Protein AF-A0A1Z8TRX8-F1 (afdb_monomer)

pLDDT: mean 81.8, std 11.41, range [49.84, 94.94]

Mean predicted aligned error: 5.78 Å

Sequence (86 aa):
MEKSISQILNEMIEWSWDIWDEKRGNGRIAIDENDDHGFTKKDVRKVVKAFDGRFFEDDESFHLVLPMDILKAHQGDVFFRPGRPL

Foldseek 3Di:
DDDDLLRLVLLQLVQFPAWADDPDFKIKTKHFPVDPSVDDPVSLVVNCVVQVWDWDDDPTIIMIIGGPVSVCVNNPPDDHDHDDDD

Radius of gyration: 11.97 Å; Cα contacts (8 Å, |Δi|>4): 131; chains: 1; bounding box: 28×20×36 Å

Nearest PDB structures (foldseek):
  2dch-assembly1_X  TM=5.053E-01  e=4.672E-01  Thermoproteus
  3j80-assembly1_j  TM=5.063E-01  e=2.667E-01  Saccharomyces cerevisiae
  8a8k-assembly2_B  TM=5.416E-01  e=5.632E-01  Methanothermococcus thermolithotrophicus DSM 2095
  3m8e-assembly1_A  TM=3.913E-01  e=3.428E+00  Bacillus thuringiensis serovar israelensis
  5gt8-assembly1_A  TM=4.359E-01  e=3.221E+00  Homo sapiens

Solvent-accessible surface area (backbone atoms only — not comparable to full-atom values): 5129 Å² total; per-residue (Å²): 134,85,80,52,63,67,58,53,51,40,47,53,57,71,61,27,86,46,46,25,44,43,90,93,59,31,28,36,38,37,30,63,64,86,59,89,72,88,73,49,76,69,52,53,53,50,42,28,66,73,58,76,34,47,77,51,75,60,100,61,31,41,35,42,35,34,46,37,67,64,49,49,76,62,58,63,92,66,82,66,43,81,48,76,84,133

Secondary structure (DSSP, 8-state):
-PPPHHHHHHHHHHT-SEEEEETTTEEEEEEESSS--S--HHHHHHHHHHTT-EEEE-SSEEEEEEEHHHHHHHH-S--PEEPPP-

Structure (mmCIF, N/CA/C/O backbone):
data_AF-A0A1Z8TRX8-F1
#
_entry.id   AF-A0A1Z8TRX8-F1
#
loop_
_atom_site.group_PDB
_atom_site.id
_atom_site.type_symbol
_atom_site.label_atom_id
_atom_site.label_alt_id
_atom_site.label_comp_id
_atom_site.label_asym_id
_atom_site.label_entity_id
_atom_site.label_seq_id
_atom_site.pdbx_PDB_ins_code
_atom_site.Cartn_x
_atom_site.Cartn_y
_atom_site.Cartn_z
_atom_site.occupancy
_atom_site.B_iso_or_equiv
_atom_site.auth_seq_id
_atom_site.auth_comp_id
_atom_site.auth_asym_id
_atom_site.auth_atom_id
_atom_site.pdbx_PDB_model_num
ATOM 1 N N . MET A 1 1 ? 3.385 10.434 17.461 1.00 72.94 1 MET A N 1
ATOM 2 C CA . MET A 1 1 ? 2.031 9.906 17.187 1.00 72.94 1 MET A CA 1
ATOM 3 C C . MET A 1 1 ? 2.189 8.861 16.099 1.00 72.94 1 MET A C 1
ATOM 5 O O . MET A 1 1 ? 2.904 9.148 15.150 1.00 72.94 1 MET A O 1
ATOM 9 N N . GLU A 1 2 ? 1.644 7.656 16.260 1.00 84.75 2 GLU A N 1
ATOM 10 C CA . GLU A 1 2 ? 1.708 6.631 15.206 1.00 84.75 2 GLU A CA 1
ATOM 11 C C . GLU A 1 2 ? 0.628 6.922 14.151 1.00 84.75 2 GLU A C 1
ATOM 13 O O . GLU A 1 2 ? -0.504 7.239 14.519 1.00 84.75 2 GLU A O 1
ATOM 18 N N . LYS A 1 3 ? 0.983 6.870 12.859 1.00 88.06 3 LYS A N 1
ATOM 19 C CA . LYS A 1 3 ? 0.030 7.041 11.749 1.00 88.06 3 LYS A CA 1
ATOM 20 C C . LYS A 1 3 ? -0.953 5.865 11.715 1.00 88.06 3 LYS A C 1
ATOM 22 O O . LYS A 1 3 ? -0.576 4.729 12.004 1.00 88.06 3 LYS A O 1
ATOM 27 N N . SER A 1 4 ? -2.205 6.121 11.345 1.00 94.00 4 SER A N 1
ATOM 28 C CA . SER A 1 4 ? -3.191 5.057 11.129 1.00 94.00 4 SER A CA 1
ATOM 29 C C . SER A 1 4 ? -2.922 4.298 9.825 1.00 94.00 4 SER A C 1
ATOM 31 O O . SER A 1 4 ? -2.281 4.814 8.912 1.00 94.00 4 SER A O 1
ATOM 33 N N . ILE A 1 5 ? -3.458 3.078 9.709 1.00 93.94 5 ILE A N 1
ATOM 34 C CA . ILE A 1 5 ? -3.336 2.262 8.489 1.00 93.94 5 ILE A CA 1
ATOM 35 C C . ILE A 1 5 ? -3.875 2.999 7.257 1.00 93.94 5 ILE A C 1
ATOM 37 O O . ILE A 1 5 ? -3.231 2.987 6.214 1.00 93.94 5 ILE A O 1
ATOM 41 N N . SER A 1 6 ? -5.017 3.678 7.382 1.00 91.88 6 SER A N 1
ATOM 42 C CA . SER A 1 6 ? -5.600 4.452 6.281 1.00 91.88 6 SER A CA 1
ATOM 43 C C . SER A 1 6 ? -4.766 5.678 5.914 1.00 91.88 6 SER A C 1
ATOM 45 O O . SER A 1 6 ? -4.668 5.998 4.738 1.00 91.88 6 SER A O 1
ATOM 47 N N . GLN A 1 7 ? -4.133 6.348 6.887 1.00 91.62 7 GLN A N 1
ATOM 48 C CA . GLN A 1 7 ? -3.214 7.457 6.591 1.00 91.62 7 GLN A CA 1
ATOM 49 C C . GLN A 1 7 ? -2.001 6.968 5.799 1.00 91.62 7 GLN A C 1
ATOM 51 O O . GLN A 1 7 ? -1.655 7.561 4.787 1.00 91.62 7 GLN A O 1
ATOM 56 N N . ILE A 1 8 ? -1.410 5.853 6.231 1.00 91.75 8 ILE A N 1
ATOM 57 C CA . ILE A 1 8 ? -0.277 5.226 5.549 1.00 91.75 8 ILE A CA 1
ATOM 58 C C . ILE A 1 8 ? -0.672 4.810 4.121 1.00 91.75 8 ILE A C 1
ATOM 60 O O . ILE A 1 8 ? 0.071 5.070 3.182 1.00 91.75 8 ILE A O 1
ATOM 64 N N . LEU A 1 9 ? -1.846 4.193 3.939 1.00 91.38 9 LEU A N 1
ATOM 65 C CA . LEU A 1 9 ? -2.325 3.792 2.614 1.00 91.38 9 LEU A CA 1
ATOM 66 C C . LEU A 1 9 ? -2.592 4.998 1.696 1.00 91.38 9 LEU A C 1
ATOM 68 O O . LEU A 1 9 ? -2.270 4.933 0.514 1.00 91.38 9 LEU A O 1
ATOM 72 N N . ASN A 1 10 ? -3.142 6.096 2.218 1.00 89.81 10 ASN A N 1
ATOM 73 C CA . ASN A 1 10 ? -3.354 7.311 1.428 1.00 89.81 10 ASN A CA 1
ATOM 74 C C . ASN A 1 10 ? -2.031 7.899 0.925 1.00 89.81 10 ASN A C 1
ATOM 76 O O . ASN A 1 10 ? -1.936 8.240 -0.248 1.00 89.81 10 ASN A O 1
ATOM 80 N N . GLU A 1 11 ? -1.007 7.957 1.781 1.00 89.75 11 GLU A N 1
ATOM 81 C CA . GLU A 1 11 ? 0.333 8.404 1.379 1.00 89.75 11 GLU A CA 1
ATOM 82 C C . GLU A 1 11 ? 0.926 7.470 0.313 1.00 89.75 11 GLU A C 1
ATOM 84 O O . GLU A 1 11 ? 1.447 7.931 -0.695 1.00 89.75 11 GLU A O 1
ATOM 89 N N . MET A 1 12 ? 0.790 6.150 0.474 1.00 89.12 12 M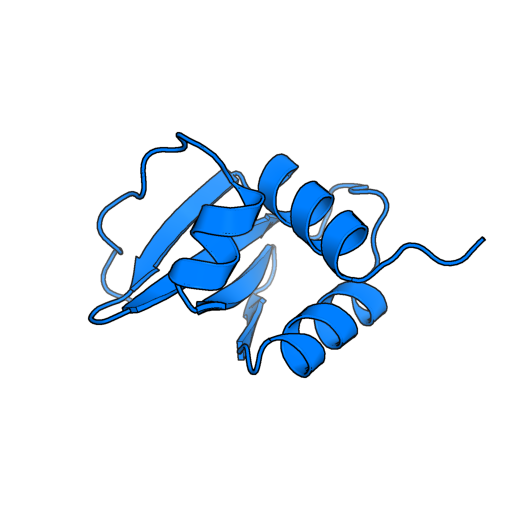ET A N 1
ATOM 90 C CA . MET A 1 12 ? 1.244 5.176 -0.530 1.00 89.12 12 MET A CA 1
ATOM 91 C C . MET A 1 12 ? 0.580 5.369 -1.893 1.00 89.12 12 MET A C 1
ATOM 93 O O . MET A 1 12 ? 1.228 5.210 -2.922 1.00 89.12 12 MET A O 1
ATOM 97 N N . ILE A 1 13 ? -0.713 5.688 -1.905 1.00 87.88 13 ILE A N 1
ATOM 98 C CA . ILE A 1 13 ? -1.469 5.973 -3.125 1.00 87.88 13 ILE A CA 1
ATOM 99 C C . ILE A 1 13 ? -1.021 7.298 -3.750 1.00 87.88 13 ILE A C 1
ATOM 101 O O . ILE A 1 13 ? -0.851 7.356 -4.965 1.00 87.88 13 ILE A O 1
ATOM 105 N N . GLU A 1 14 ? -0.819 8.341 -2.944 1.00 86.38 14 GLU A N 1
ATOM 106 C CA . GLU A 1 14 ? -0.360 9.659 -3.402 1.00 86.38 14 GLU A CA 1
ATOM 107 C C . GLU A 1 14 ? 1.008 9.579 -4.087 1.00 86.38 14 GLU A C 1
ATOM 109 O O . GLU A 1 14 ? 1.203 10.160 -5.152 1.00 86.38 14 GLU A O 1
ATOM 114 N N . TRP A 1 15 ? 1.923 8.804 -3.506 1.00 86.88 15 TRP A N 1
ATOM 115 C CA . TRP A 1 15 ? 3.264 8.581 -4.040 1.00 86.88 15 TRP A CA 1
ATOM 116 C C . TRP A 1 15 ? 3.339 7.481 -5.100 1.00 86.88 15 TRP A C 1
ATOM 118 O O . TRP A 1 15 ? 4.393 7.260 -5.697 1.00 86.88 15 TRP A O 1
ATOM 128 N N . SER A 1 16 ? 2.234 6.778 -5.362 1.00 86.50 16 SER A N 1
ATOM 129 C CA . SER A 1 16 ? 2.223 5.771 -6.414 1.00 86.50 16 SER A CA 1
ATOM 130 C C . SER A 1 16 ? 2.247 6.434 -7.789 1.00 86.50 16 SER A C 1
ATOM 132 O O . SER A 1 16 ? 1.411 7.269 -8.132 1.00 86.50 16 SER A O 1
ATOM 134 N N . TRP A 1 17 ? 3.191 6.017 -8.624 1.00 77.62 17 TRP A N 1
ATOM 135 C CA . TRP A 1 17 ? 3.247 6.427 -10.031 1.00 77.62 17 TRP A CA 1
ATOM 136 C C . TRP A 1 17 ? 2.205 5.724 -10.910 1.00 77.62 17 TRP A C 1
ATOM 138 O O . TRP A 1 17 ? 1.938 6.154 -12.034 1.00 77.62 17 TRP A O 1
ATOM 148 N N . ASP A 1 18 ? 1.629 4.626 -10.420 1.00 74.69 18 ASP A N 1
ATOM 149 C CA . ASP A 1 18 ? 0.797 3.735 -11.204 1.00 74.69 18 ASP A CA 1
ATOM 150 C C . ASP A 1 18 ? -0.092 2.874 -10.311 1.00 74.69 18 ASP A C 1
ATOM 152 O O . ASP A 1 18 ? 0.384 2.229 -9.372 1.00 74.69 18 ASP A O 1
ATOM 156 N N . ILE A 1 19 ? -1.384 2.836 -10.662 1.00 77.56 19 ILE A N 1
ATOM 157 C CA . ILE A 1 19 ? -2.372 1.942 -10.059 1.00 77.56 19 ILE A CA 1
ATOM 158 C C . ILE A 1 19 ? -3.050 1.124 -11.160 1.00 77.56 19 ILE A C 1
ATOM 160 O O . ILE A 1 19 ? -3.675 1.658 -12.085 1.00 77.56 19 ILE A O 1
ATOM 164 N N . TRP A 1 20 ? -2.881 -0.192 -11.088 1.00 77.38 20 TRP A N 1
ATOM 165 C CA . TRP A 1 20 ? -3.326 -1.144 -12.104 1.00 77.38 20 TRP A CA 1
ATOM 166 C C . TRP A 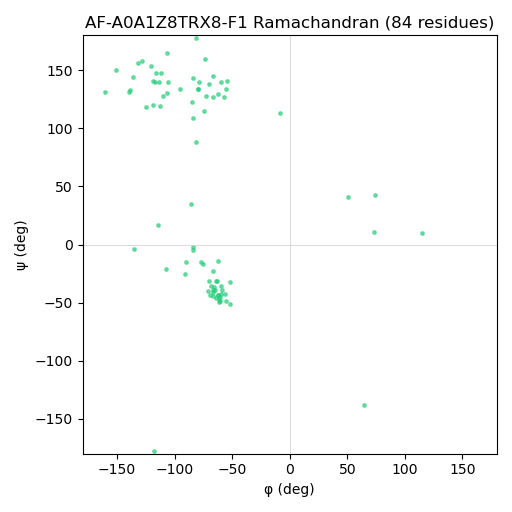1 20 ? -4.426 -2.035 -11.559 1.00 77.38 20 TRP A C 1
ATOM 168 O O . TRP A 1 20 ? -4.313 -2.501 -10.435 1.00 77.38 20 TRP A O 1
ATOM 178 N N . ASP A 1 21 ? -5.441 -2.335 -12.365 1.00 77.00 21 ASP A N 1
ATOM 179 C CA . ASP A 1 21 ? -6.380 -3.424 -12.068 1.00 77.00 21 ASP A CA 1
ATOM 180 C C . ASP A 1 21 ? -5.763 -4.745 -12.562 1.00 77.00 21 ASP A C 1
ATOM 182 O O .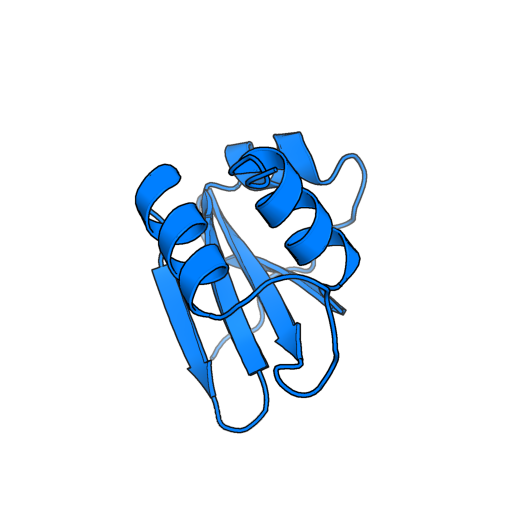 ASP A 1 21 ? -5.617 -4.975 -13.771 1.00 77.00 21 ASP A O 1
ATOM 186 N N . GLU A 1 22 ? -5.347 -5.600 -11.626 1.00 64.94 22 GLU A N 1
ATOM 187 C CA . GLU A 1 22 ? -4.963 -6.973 -11.931 1.00 64.94 22 GLU A CA 1
ATOM 188 C C . GLU A 1 22 ? -6.222 -7.845 -11.947 1.00 64.94 22 GLU A C 1
ATOM 190 O O . GLU A 1 22 ? -6.945 -7.940 -10.956 1.00 64.94 22 GLU A O 1
ATOM 195 N N . LYS A 1 23 ? -6.449 -8.517 -13.087 1.00 61.72 23 LYS A N 1
ATOM 196 C CA . LYS A 1 23 ? -7.522 -9.493 -13.357 1.00 61.72 23 LYS A CA 1
ATOM 197 C C . LYS A 1 23 ? -8.350 -9.898 -12.118 1.00 61.72 23 LYS A C 1
ATOM 199 O O . LYS A 1 23 ? -7.900 -10.700 -11.305 1.00 61.72 23 LYS A O 1
ATOM 204 N N . ARG A 1 24 ? -9.631 -9.503 -12.119 1.00 58.81 24 ARG A N 1
ATOM 205 C CA . ARG A 1 24 ? -10.718 -9.997 -11.241 1.00 58.81 24 ARG A CA 1
ATOM 206 C C . ARG A 1 24 ? -10.683 -9.517 -9.778 1.00 58.81 24 ARG A C 1
ATOM 208 O O . ARG A 1 24 ? -11.015 -10.297 -8.891 1.00 58.81 24 ARG A O 1
ATOM 215 N N . GLY A 1 25 ? -10.402 -8.235 -9.532 1.00 73.50 25 GLY A N 1
ATOM 216 C CA . GLY A 1 25 ? -10.824 -7.576 -8.284 1.00 73.50 25 GLY A CA 1
ATOM 217 C C . GLY A 1 25 ? -9.713 -7.122 -7.342 1.00 73.50 25 GLY A C 1
ATOM 218 O O . GLY A 1 25 ? -10.029 -6.685 -6.238 1.00 73.50 25 GLY A O 1
ATOM 219 N N . ASN A 1 26 ? -8.451 -7.161 -7.774 1.00 83.44 26 ASN A N 1
ATOM 220 C CA . ASN A 1 26 ? -7.331 -6.581 -7.035 1.00 83.44 26 ASN A CA 1
ATOM 221 C C . ASN A 1 26 ? -6.705 -5.436 -7.823 1.00 83.44 26 ASN A C 1
ATOM 223 O O . ASN A 1 26 ? -6.658 -5.478 -9.049 1.00 83.44 26 ASN A O 1
ATOM 227 N N . GLY A 1 27 ? -6.197 -4.438 -7.112 1.00 86.06 27 GLY A N 1
ATOM 228 C CA . GLY A 1 27 ? -5.364 -3.408 -7.697 1.00 86.06 27 GLY A CA 1
ATOM 229 C C . GLY A 1 27 ? -3.932 -3.512 -7.202 1.00 86.06 27 GLY A C 1
ATOM 230 O O . GLY A 1 27 ? -3.680 -3.929 -6.071 1.00 86.06 27 GLY A O 1
ATOM 231 N N . ARG A 1 28 ? -2.992 -3.144 -8.065 1.00 87.38 28 ARG A N 1
ATOM 232 C CA . ARG A 1 28 ? -1.571 -3.039 -7.754 1.00 87.38 28 ARG A CA 1
ATOM 233 C C . ARG A 1 28 ? -1.175 -1.575 -7.745 1.00 87.38 28 ARG A C 1
ATOM 235 O O . ARG A 1 28 ? -1.426 -0.894 -8.731 1.00 87.38 28 ARG A O 1
ATOM 242 N N . ILE A 1 29 ? -0.539 -1.130 -6.671 1.00 88.38 29 ILE A N 1
ATOM 243 C CA . ILE A 1 29 ? 0.168 0.148 -6.609 1.00 88.38 29 ILE A CA 1
ATOM 244 C C . ILE A 1 29 ? 1.663 -0.147 -6.641 1.00 88.38 29 ILE A C 1
ATOM 246 O O . ILE A 1 29 ? 2.118 -1.117 -6.027 1.00 88.38 29 ILE A O 1
ATOM 250 N N . ALA A 1 30 ? 2.408 0.671 -7.365 1.00 87.81 30 ALA A N 1
ATOM 251 C CA . ALA A 1 30 ? 3.858 0.609 -7.393 1.00 87.81 30 ALA A CA 1
ATOM 252 C C . ALA A 1 30 ? 4.422 1.940 -6.878 1.00 87.81 30 ALA A C 1
ATOM 254 O O . ALA A 1 3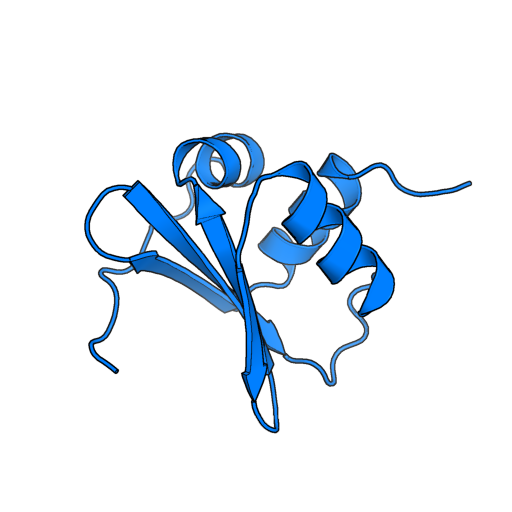0 ? 3.840 2.993 -7.135 1.00 87.81 30 ALA A O 1
ATOM 255 N N 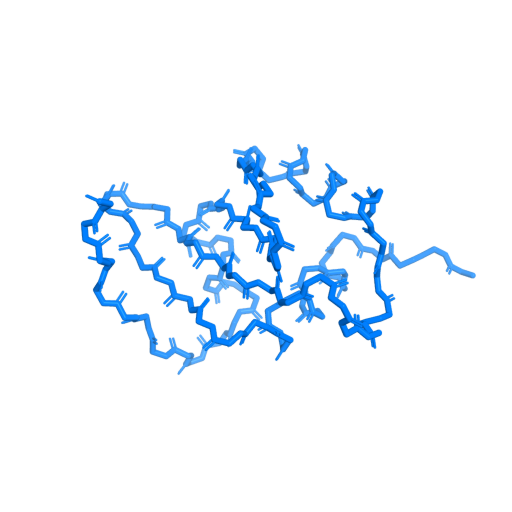. ILE A 1 31 ? 5.500 1.880 -6.105 1.00 87.25 31 ILE A N 1
ATOM 256 C CA . ILE A 1 31 ? 6.089 3.017 -5.389 1.00 87.25 31 ILE A CA 1
ATOM 257 C C . ILE A 1 31 ? 7.607 2.886 -5.510 1.00 87.25 31 ILE A C 1
ATOM 259 O O . ILE A 1 31 ? 8.126 1.806 -5.236 1.00 87.25 31 ILE A O 1
ATOM 263 N N . ASP A 1 32 ? 8.305 3.952 -5.893 1.00 86.19 32 ASP A N 1
ATOM 264 C CA . ASP A 1 32 ? 9.775 3.976 -5.924 1.00 86.19 32 ASP A CA 1
ATOM 265 C C . ASP A 1 32 ? 10.326 3.781 -4.504 1.00 86.19 32 ASP A C 1
ATOM 267 O O . ASP A 1 32 ? 9.875 4.450 -3.578 1.00 86.19 32 ASP A O 1
ATOM 271 N N . GLU A 1 33 ? 11.265 2.864 -4.277 1.00 78.56 33 GLU A N 1
ATOM 272 C CA . GLU A 1 33 ? 11.795 2.675 -2.921 1.00 78.56 33 GLU A CA 1
ATOM 273 C C . GLU A 1 33 ? 12.806 3.735 -2.463 1.00 78.56 33 GLU A C 1
ATOM 275 O O . GLU A 1 33 ? 13.096 3.820 -1.265 1.00 78.56 33 GLU A O 1
ATOM 280 N N . ASN A 1 34 ? 13.339 4.531 -3.391 1.00 77.88 34 ASN A N 1
ATOM 281 C CA . ASN A 1 34 ? 14.426 5.477 -3.135 1.00 77.88 34 ASN A CA 1
ATOM 282 C C . ASN A 1 34 ? 13.948 6.868 -2.709 1.00 77.88 34 ASN A C 1
ATOM 284 O O . ASN A 1 34 ? 14.738 7.658 -2.186 1.00 77.88 34 ASN A O 1
ATOM 288 N N . ASP A 1 35 ? 12.670 7.161 -2.918 1.00 79.12 35 ASP A N 1
ATOM 289 C CA . ASP A 1 35 ? 12.061 8.431 -2.549 1.00 79.12 35 ASP A CA 1
ATOM 290 C C . ASP A 1 35 ? 11.628 8.437 -1.067 1.00 79.12 35 ASP A C 1
ATOM 292 O O . ASP A 1 35 ? 11.175 7.437 -0.498 1.00 79.12 35 ASP A O 1
ATOM 296 N N . ASP A 1 36 ? 11.774 9.591 -0.409 1.00 79.38 36 ASP A N 1
ATOM 297 C CA . ASP A 1 36 ? 11.326 9.777 0.975 1.00 79.38 36 ASP A CA 1
ATOM 298 C C . ASP A 1 36 ? 9.823 10.077 1.019 1.00 79.38 36 ASP A C 1
ATOM 300 O O . ASP A 1 36 ? 9.382 11.228 1.016 1.00 79.38 36 ASP A O 1
ATOM 304 N N . HIS A 1 37 ? 9.033 9.009 1.072 1.00 80.56 37 HIS A N 1
ATOM 305 C CA . HIS A 1 37 ? 7.568 9.075 1.059 1.00 80.56 37 HIS A CA 1
ATOM 306 C C . HIS A 1 37 ? 6.932 9.319 2.432 1.00 80.56 37 HIS A C 1
ATOM 308 O O . HIS A 1 37 ? 5.708 9.367 2.564 1.00 80.56 37 HIS A O 1
ATOM 314 N N . GLY A 1 38 ? 7.733 9.410 3.498 1.00 84.25 38 GLY A N 1
ATOM 315 C CA . GLY A 1 38 ? 7.221 9.569 4.861 1.00 84.25 38 GLY A CA 1
ATOM 316 C C . GLY A 1 38 ? 6.582 8.311 5.478 1.00 84.25 38 GLY A C 1
ATOM 317 O O . GLY A 1 38 ? 5.983 8.405 6.557 1.00 84.25 38 GLY A O 1
ATOM 318 N N . PHE A 1 39 ? 6.730 7.136 4.857 1.00 85.94 39 PHE A N 1
ATOM 319 C CA . PHE A 1 39 ? 6.382 5.824 5.422 1.00 85.94 39 PHE A CA 1
ATOM 320 C C . PHE A 1 39 ? 7.520 4.811 5.230 1.00 85.94 39 PHE A C 1
ATOM 322 O O . PHE A 1 39 ? 8.359 4.946 4.347 1.00 85.94 39 PHE A O 1
ATOM 329 N N . THR A 1 40 ? 7.566 3.774 6.071 1.00 87.81 40 THR A N 1
ATOM 330 C CA . THR A 1 40 ? 8.650 2.772 6.054 1.00 87.81 40 THR A CA 1
ATOM 331 C C . THR A 1 40 ? 8.205 1.424 5.474 1.00 87.81 40 THR A C 1
ATOM 333 O O . THR A 1 40 ? 7.016 1.103 5.483 1.00 87.81 40 THR A O 1
ATOM 336 N N . LYS A 1 41 ? 9.153 0.534 5.115 1.00 86.00 41 LYS A N 1
ATOM 337 C CA . LYS A 1 41 ? 8.855 -0.884 4.779 1.00 86.00 41 LYS A CA 1
ATOM 338 C C . LYS A 1 41 ? 8.024 -1.586 5.869 1.00 86.00 41 LYS A C 1
ATOM 340 O O . LYS A 1 41 ? 7.212 -2.468 5.588 1.00 86.00 41 LYS A O 1
ATOM 345 N N . LYS A 1 42 ? 8.201 -1.206 7.142 1.00 89.25 42 LYS A N 1
ATOM 346 C CA . LYS A 1 42 ? 7.398 -1.741 8.253 1.00 89.25 42 LYS A CA 1
ATOM 347 C C . LYS A 1 42 ? 5.938 -1.302 8.144 1.00 89.25 42 LYS A C 1
ATOM 349 O O . LYS A 1 42 ? 5.055 -2.107 8.425 1.00 89.25 42 LYS A O 1
ATOM 354 N N . ASP A 1 43 ? 5.690 -0.064 7.739 1.00 90.81 43 ASP A N 1
ATOM 355 C CA . ASP A 1 43 ? 4.345 0.482 7.567 1.00 90.81 43 ASP A CA 1
ATOM 356 C C . ASP A 1 43 ? 3.643 -0.138 6.355 1.00 90.81 43 ASP A C 1
ATOM 358 O O . ASP A 1 43 ? 2.495 -0.561 6.481 1.00 90.81 43 ASP A O 1
ATOM 362 N N . VAL A 1 44 ? 4.372 -0.356 5.253 1.00 88.31 44 VAL A N 1
ATOM 363 C CA . VAL A 1 44 ? 3.908 -1.145 4.095 1.00 88.31 44 VAL A CA 1
ATOM 364 C C . VAL A 1 44 ? 3.395 -2.517 4.546 1.00 88.31 44 VAL A C 1
ATOM 366 O O . VAL A 1 44 ? 2.254 -2.891 4.278 1.00 88.31 44 VAL A O 1
ATOM 369 N N . ARG A 1 45 ? 4.189 -3.253 5.335 1.00 90.00 45 ARG A N 1
ATOM 370 C CA . ARG A 1 45 ? 3.791 -4.576 5.852 1.00 90.00 45 ARG A CA 1
ATOM 371 C C . ARG A 1 45 ? 2.573 -4.528 6.778 1.00 90.00 45 ARG A C 1
ATOM 373 O O . ARG A 1 45 ? 1.810 -5.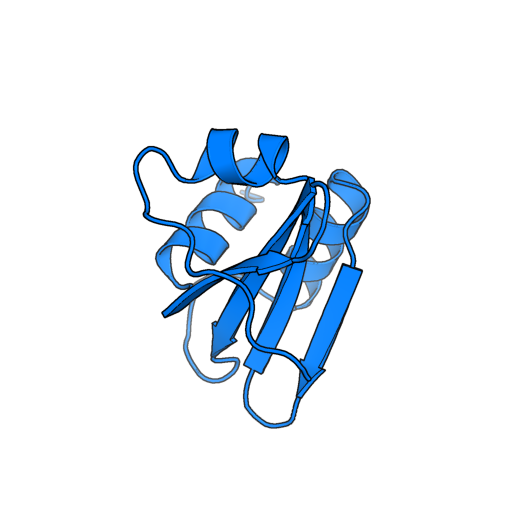494 6.813 1.00 90.00 45 ARG A O 1
ATOM 380 N N . LYS A 1 46 ? 2.370 -3.439 7.529 1.00 93.31 46 LYS A N 1
ATOM 381 C CA . LYS A 1 46 ? 1.160 -3.266 8.351 1.00 93.31 46 LYS A CA 1
ATOM 382 C C . LYS A 1 46 ? -0.083 -3.119 7.474 1.00 93.31 46 LYS A C 1
ATOM 384 O O . LYS A 1 46 ? -1.079 -3.774 7.765 1.00 93.31 46 LYS A O 1
ATOM 389 N N . VAL A 1 47 ? -0.013 -2.312 6.412 1.00 93.12 47 VAL A N 1
ATOM 390 C CA . VAL A 1 47 ? -1.112 -2.122 5.446 1.00 93.12 47 VAL A CA 1
ATOM 391 C C . VAL A 1 47 ? -1.466 -3.443 4.769 1.00 93.12 47 VAL A C 1
ATOM 393 O O . VAL A 1 47 ? -2.624 -3.847 4.776 1.00 93.12 47 VAL A O 1
ATOM 396 N N . VAL A 1 48 ? -0.457 -4.166 4.279 1.00 92.12 48 VAL A N 1
ATOM 397 C CA . VAL A 1 48 ? -0.619 -5.485 3.640 1.00 92.12 48 VAL A CA 1
ATOM 398 C C . VAL A 1 48 ? -1.349 -6.448 4.563 1.00 92.12 48 VAL A C 1
ATOM 400 O O . VAL A 1 48 ? -2.328 -7.068 4.166 1.00 92.12 48 VAL A O 1
ATOM 403 N N . LYS A 1 49 ? -0.920 -6.535 5.824 1.00 93.75 49 LYS A N 1
ATOM 404 C CA . LYS A 1 49 ? -1.565 -7.401 6.813 1.00 93.75 49 LYS A CA 1
ATOM 405 C C . LYS A 1 49 ? -2.993 -6.957 7.142 1.00 93.75 49 LYS A C 1
ATOM 407 O O . LYS A 1 49 ? -3.839 -7.805 7.402 1.00 93.75 49 LYS A O 1
ATOM 412 N N . ALA A 1 50 ? -3.252 -5.651 7.185 1.00 94.94 50 ALA A N 1
ATOM 413 C CA . ALA A 1 50 ? -4.555 -5.108 7.554 1.00 94.94 50 ALA A CA 1
ATOM 414 C C . ALA A 1 50 ? -5.635 -5.359 6.491 1.00 94.94 50 ALA A C 1
ATOM 416 O O . ALA A 1 50 ? -6.799 -5.521 6.846 1.00 94.94 50 ALA A O 1
ATOM 417 N N . PHE A 1 51 ? -5.250 -5.411 5.215 1.00 92.38 51 PHE A N 1
ATOM 418 C CA . PHE A 1 51 ? -6.171 -5.537 4.081 1.00 92.38 51 PHE A CA 1
ATOM 419 C C . PHE A 1 51 ? -6.029 -6.855 3.308 1.00 92.38 51 PHE A C 1
ATOM 421 O O . PHE A 1 51 ? -6.490 -6.940 2.173 1.00 92.38 51 PHE A O 1
ATOM 428 N N . ASP A 1 52 ? -5.380 -7.860 3.905 1.00 90.50 52 ASP A N 1
ATOM 429 C CA . ASP A 1 52 ? -5.104 -9.162 3.275 1.00 90.50 52 ASP A CA 1
ATOM 430 C C . ASP A 1 52 ? -4.453 -9.027 1.883 1.00 90.50 52 ASP A C 1
ATOM 432 O O . ASP A 1 52 ? -4.798 -9.686 0.902 1.00 90.50 52 ASP A O 1
ATOM 436 N N . GLY A 1 53 ? -3.522 -8.078 1.793 1.00 90.25 53 GLY A N 1
ATOM 437 C CA . GLY A 1 53 ? -2.801 -7.748 0.579 1.00 90.25 53 GLY A CA 1
ATOM 438 C C . GLY A 1 53 ? -1.627 -8.675 0.299 1.00 90.25 53 GLY A C 1
ATOM 439 O O . GLY A 1 53 ? -1.240 -9.530 1.097 1.00 90.25 53 GLY A O 1
ATOM 440 N N . ARG A 1 54 ? -0.971 -8.424 -0.831 1.00 91.12 54 ARG A N 1
ATOM 441 C CA . ARG A 1 54 ? 0.332 -9.003 -1.169 1.00 91.12 54 ARG A CA 1
ATOM 442 C C . ARG A 1 54 ? 1.346 -7.895 -1.389 1.00 91.12 54 ARG A C 1
ATOM 444 O O . ARG A 1 54 ? 0.989 -6.777 -1.750 1.00 91.12 54 ARG A O 1
ATOM 451 N N . PHE A 1 55 ? 2.606 -8.220 -1.157 1.00 90.00 55 PHE A N 1
ATOM 452 C CA . PHE A 1 55 ? 3.705 -7.280 -1.261 1.00 90.00 55 PHE A CA 1
ATOM 453 C C . PHE A 1 55 ? 4.896 -7.942 -1.935 1.00 90.00 55 PHE A C 1
ATOM 455 O O . PHE A 1 55 ? 5.258 -9.064 -1.575 1.00 90.00 55 PHE A O 1
ATOM 462 N N . PHE A 1 56 ? 5.473 -7.240 -2.901 1.00 87.81 56 PHE A N 1
ATOM 463 C CA . PHE A 1 56 ? 6.638 -7.672 -3.660 1.00 87.81 56 PHE A CA 1
ATOM 464 C C . PHE A 1 56 ? 7.599 -6.492 -3.786 1.00 87.81 56 PHE A C 1
ATOM 466 O O . PHE A 1 56 ? 7.160 -5.351 -3.910 1.00 87.81 56 PHE A O 1
ATOM 473 N N . GLU A 1 57 ? 8.893 -6.773 -3.748 1.00 87.50 57 GLU A N 1
ATOM 474 C CA . GLU A 1 57 ? 9.955 -5.787 -3.950 1.00 87.50 57 GLU A CA 1
ATOM 475 C C . GLU A 1 57 ? 10.724 -6.202 -5.212 1.00 87.50 57 GLU A C 1
ATOM 477 O O . GLU A 1 57 ? 10.938 -7.401 -5.430 1.00 87.50 57 GLU A O 1
ATOM 482 N N . ASP A 1 58 ? 11.098 -5.235 -6.040 1.00 85.12 58 ASP A N 1
ATOM 483 C CA . ASP A 1 58 ? 12.168 -5.375 -7.030 1.00 85.12 58 ASP A CA 1
ATOM 484 C C . ASP A 1 58 ? 13.292 -4.373 -6.70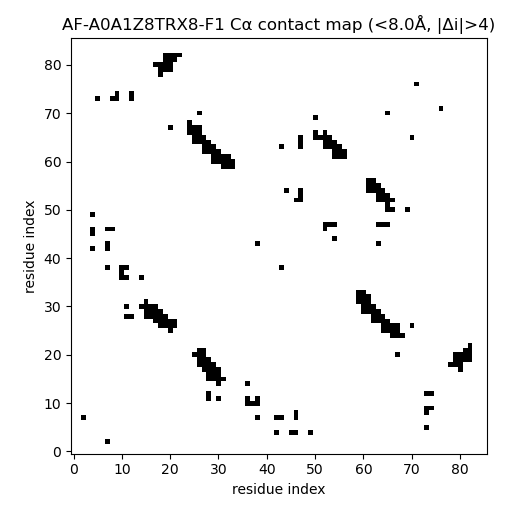8 1.00 85.12 58 ASP A C 1
ATOM 486 O O . ASP A 1 58 ? 13.233 -3.709 -5.675 1.00 85.12 58 ASP A O 1
ATOM 490 N N . ASP A 1 59 ? 14.338 -4.316 -7.538 1.00 79.19 59 ASP A N 1
ATOM 491 C CA . ASP A 1 59 ? 15.565 -3.554 -7.252 1.00 79.19 59 ASP A CA 1
ATOM 492 C C . ASP A 1 59 ? 15.347 -2.031 -7.111 1.00 79.19 59 ASP A C 1
ATOM 494 O O . ASP A 1 59 ? 16.249 -1.338 -6.646 1.00 79.19 59 ASP A O 1
ATOM 498 N N . GLU A 1 60 ? 14.190 -1.498 -7.528 1.00 83.19 60 GLU A N 1
ATOM 499 C CA . GLU A 1 60 ? 13.910 -0.053 -7.524 1.00 83.19 60 GLU A CA 1
ATOM 500 C C . GLU A 1 60 ? 12.511 0.297 -6.987 1.00 83.19 60 GLU A C 1
ATOM 502 O O . GLU A 1 60 ? 12.154 1.472 -6.894 1.00 83.19 60 GLU A O 1
ATOM 507 N N . SER A 1 61 ? 11.661 -0.680 -6.658 1.00 84.00 61 SER A N 1
ATOM 508 C CA . SER A 1 61 ? 10.260 -0.410 -6.329 1.00 84.00 61 SER A CA 1
ATOM 509 C C . SER A 1 61 ? 9.614 -1.395 -5.360 1.00 84.00 61 SER A C 1
ATOM 511 O O . SER A 1 61 ? 9.855 -2.604 -5.332 1.00 84.00 61 SER A O 1
ATOM 513 N N . PHE A 1 62 ? 8.655 -0.856 -4.614 1.00 87.12 62 PHE A N 1
ATOM 514 C CA . PHE A 1 62 ? 7.673 -1.588 -3.835 1.00 87.12 62 PHE A CA 1
ATOM 515 C C . PHE A 1 62 ? 6.383 -1.757 -4.611 1.00 87.12 62 PHE A C 1
ATOM 517 O O . PHE A 1 62 ? 5.813 -0.798 -5.126 1.00 87.12 62 PHE A O 1
ATOM 524 N N . HIS A 1 63 ? 5.855 -2.972 -4.593 1.00 86.50 63 HIS A N 1
ATOM 525 C CA . HIS A 1 63 ? 4.575 -3.300 -5.197 1.00 86.50 63 HIS A CA 1
ATOM 526 C C . HIS A 1 63 ? 3.619 -3.799 -4.129 1.00 86.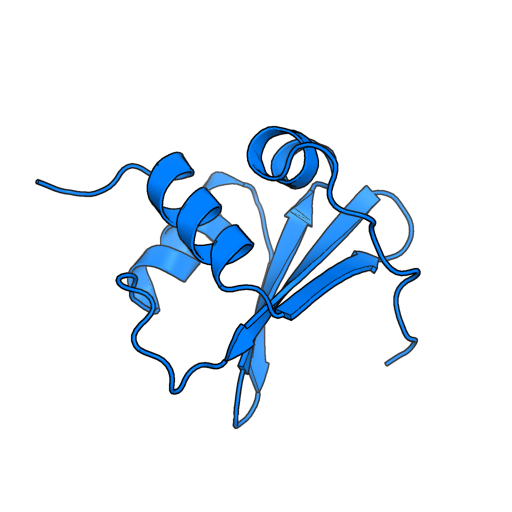50 63 HIS A C 1
ATOM 528 O O . HIS A 1 63 ? 3.867 -4.823 -3.491 1.00 86.50 63 HIS A O 1
ATOM 534 N N . LEU A 1 64 ? 2.500 -3.099 -3.963 1.00 90.19 64 LEU A N 1
ATOM 535 C CA . LEU A 1 64 ? 1.395 -3.517 -3.107 1.00 90.19 64 LEU A CA 1
ATOM 536 C C . LEU A 1 64 ? 0.241 -3.987 -3.970 1.00 90.19 64 LEU A C 1
ATOM 538 O O . LEU A 1 64 ? -0.197 -3.265 -4.856 1.00 90.19 64 LEU A O 1
ATOM 542 N N . VAL A 1 65 ? -0.293 -5.164 -3.672 1.00 89.25 65 VAL A N 1
ATOM 543 C CA . VAL A 1 65 ? -1.526 -5.660 -4.279 1.00 89.25 65 VAL A CA 1
ATOM 544 C C . VAL A 1 65 ? -2.595 -5.720 -3.201 1.00 89.25 65 VAL A C 1
ATOM 546 O O . VAL A 1 65 ? -2.432 -6.440 -2.218 1.00 89.25 65 VAL A O 1
ATOM 549 N N . LEU A 1 66 ? -3.678 -4.972 -3.385 1.00 90.25 66 LEU A N 1
ATOM 550 C CA . LEU A 1 66 ? -4.792 -4.858 -2.444 1.00 90.25 66 LEU A CA 1
ATOM 551 C C . LEU A 1 66 ? -6.123 -5.110 -3.165 1.00 90.25 66 LEU A C 1
ATOM 553 O O . LEU A 1 66 ? -6.195 -4.930 -4.382 1.00 90.25 66 LEU A O 1
ATOM 557 N N . PRO A 1 67 ? -7.194 -5.483 -2.449 1.00 89.06 67 PRO A N 1
ATOM 558 C CA . PRO A 1 67 ? -8.537 -5.509 -3.022 1.00 89.06 67 PRO A CA 1
ATOM 559 C C . PRO A 1 67 ? -8.932 -4.160 -3.655 1.00 89.06 67 PRO A C 1
ATOM 561 O O . PRO A 1 67 ? -8.622 -3.085 -3.132 1.00 89.06 67 PRO A O 1
ATOM 564 N N . MET A 1 68 ? -9.618 -4.202 -4.802 1.00 84.00 68 MET A N 1
ATOM 565 C CA . MET A 1 68 ? -9.987 -2.995 -5.561 1.00 84.00 68 MET A CA 1
ATOM 566 C C . MET A 1 68 ? -10.949 -2.072 -4.815 1.00 84.00 68 MET A C 1
ATOM 568 O O . MET A 1 68 ? -10.928 -0.865 -5.032 1.00 84.00 68 MET A O 1
ATOM 572 N N . ASP A 1 69 ? -11.823 -2.619 -3.976 1.00 85.88 69 ASP A N 1
ATOM 573 C CA . ASP A 1 69 ? -12.747 -1.849 -3.144 1.00 85.88 69 ASP A CA 1
ATOM 574 C C . ASP A 1 69 ? -12.003 -1.024 -2.085 1.00 85.88 69 ASP A C 1
ATOM 576 O O . ASP A 1 69 ? -12.317 0.153 -1.905 1.00 85.88 69 ASP A O 1
ATOM 580 N N . ILE A 1 70 ? -10.963 -1.593 -1.467 1.00 88.00 70 ILE A N 1
ATOM 581 C CA . ILE A 1 70 ? -10.071 -0.876 -0.551 1.00 88.00 70 ILE A CA 1
ATOM 582 C C . ILE A 1 70 ? -9.361 0.264 -1.280 1.00 88.00 70 ILE A C 1
ATOM 584 O O . ILE A 1 70 ? -9.398 1.397 -0.804 1.00 88.00 70 ILE A O 1
ATOM 588 N N . LEU A 1 71 ? -8.756 0.002 -2.443 1.00 85.75 71 LEU A N 1
ATOM 589 C CA . LEU A 1 71 ? -8.058 1.044 -3.203 1.00 85.75 71 LEU A CA 1
ATOM 590 C C . LEU A 1 71 ? -9.010 2.160 -3.637 1.00 85.75 71 LEU A C 1
ATOM 592 O O . LEU A 1 71 ? -8.726 3.323 -3.377 1.00 85.75 71 LEU A O 1
ATOM 596 N N . LYS A 1 72 ? -10.184 1.828 -4.186 1.00 81.12 72 LYS A N 1
ATOM 597 C CA . LYS A 1 72 ? -11.203 2.821 -4.574 1.00 81.12 72 LYS A CA 1
ATOM 598 C C . LYS A 1 72 ? -11.683 3.674 -3.401 1.00 81.12 72 LYS A C 1
ATOM 600 O O . LYS A 1 72 ? -11.926 4.863 -3.584 1.00 81.12 72 LYS A O 1
ATOM 605 N N . ALA A 1 73 ? -11.793 3.096 -2.205 1.00 86.00 73 ALA A N 1
ATOM 606 C CA . ALA A 1 73 ? -12.168 3.840 -1.005 1.00 86.00 73 ALA A CA 1
ATOM 607 C C . ALA A 1 73 ? -11.112 4.878 -0.576 1.00 86.00 73 ALA A C 1
ATOM 609 O O . ALA A 1 73 ? -11.461 5.833 0.113 1.00 86.00 73 ALA A O 1
ATOM 610 N N . HIS A 1 74 ? -9.849 4.702 -0.983 1.00 84.06 74 HIS A N 1
ATOM 611 C CA . HIS A 1 74 ? -8.727 5.572 -0.611 1.00 84.06 74 HIS A CA 1
ATOM 612 C C . HIS A 1 74 ? -8.231 6.467 -1.773 1.00 84.06 74 HIS A C 1
ATOM 614 O O . HIS A 1 74 ? -7.634 7.505 -1.516 1.00 8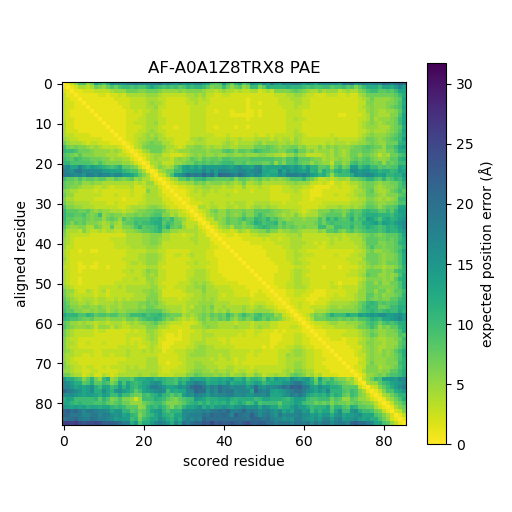4.06 74 HIS A O 1
ATOM 620 N N . GLN A 1 75 ? -8.504 6.121 -3.041 1.00 72.81 75 GLN A N 1
ATOM 621 C CA . GLN A 1 75 ? -8.016 6.849 -4.230 1.00 72.81 75 GLN A CA 1
ATOM 622 C C . GLN A 1 75 ? -8.938 7.957 -4.766 1.00 72.81 75 GLN A C 1
ATOM 624 O O . GLN A 1 75 ? -8.460 8.844 -5.469 1.00 72.81 75 GLN A O 1
ATOM 629 N N . GLY A 1 76 ? -10.252 7.897 -4.532 1.00 63.44 76 GLY A N 1
ATOM 630 C CA . GLY A 1 76 ? -11.195 8.746 -5.279 1.00 63.44 76 GLY A CA 1
ATOM 631 C C . GLY A 1 76 ? -11.228 8.421 -6.790 1.00 63.44 76 GLY A C 1
ATOM 632 O O . GLY A 1 76 ? -11.224 7.249 -7.161 1.00 63.44 76 GLY A O 1
ATOM 633 N N . ASP A 1 77 ? -11.265 9.444 -7.660 1.00 52.53 77 ASP A N 1
ATOM 634 C CA . ASP A 1 77 ? -11.464 9.349 -9.129 1.00 52.53 77 ASP A CA 1
ATOM 635 C C . ASP A 1 77 ? -10.174 9.096 -9.952 1.00 52.53 77 ASP A C 1
ATOM 637 O O . ASP A 1 77 ? -10.011 9.607 -11.064 1.00 52.53 77 ASP A O 1
ATOM 641 N N . VAL A 1 78 ? -9.211 8.328 -9.442 1.00 55.28 78 VAL A N 1
ATOM 642 C CA . VAL A 1 78 ? -7.997 8.015 -10.218 1.00 55.28 78 VAL A CA 1
ATOM 643 C C . VAL A 1 78 ? -8.270 6.887 -11.224 1.00 55.28 78 VAL A C 1
ATOM 645 O O . VAL A 1 78 ? -8.863 5.855 -10.908 1.00 55.28 78 VAL A O 1
ATOM 648 N N . PHE A 1 79 ? -7.826 7.081 -12.469 1.00 58.97 79 PHE A N 1
ATOM 649 C CA . PHE A 1 79 ? -8.023 6.131 -13.563 1.00 58.97 79 PHE A CA 1
ATOM 650 C C . PHE A 1 79 ? -7.104 4.909 -13.421 1.00 58.97 79 PHE A C 1
ATOM 652 O O . PHE A 1 79 ? -5.887 5.017 -13.570 1.00 58.97 79 PHE A O 1
ATOM 659 N N . PHE A 1 80 ? -7.692 3.730 -13.205 1.00 66.31 80 PHE A N 1
ATOM 660 C CA . PHE A 1 80 ? -6.973 2.456 -13.254 1.00 66.31 80 PHE A CA 1
ATOM 661 C C . PHE A 1 80 ? -6.506 2.171 -14.678 1.00 66.31 80 PHE A C 1
ATOM 663 O O . PHE A 1 80 ? -7.308 2.153 -15.619 1.00 66.31 80 PHE A O 1
ATOM 670 N N . ARG A 1 81 ? -5.211 1.902 -14.845 1.00 69.06 81 ARG A N 1
ATOM 671 C CA . ARG A 1 81 ? -4.704 1.397 -16.125 1.00 69.06 81 ARG A CA 1
ATOM 672 C C . ARG A 1 81 ? -5.008 -0.105 -16.213 1.00 69.06 81 ARG A C 1
ATOM 674 O O . ARG A 1 81 ? -4.861 -0.806 -15.207 1.00 69.06 81 ARG A O 1
ATOM 681 N N . PRO A 1 82 ? -5.424 -0.631 -17.381 1.00 64.56 82 PRO A N 1
ATOM 682 C CA . PRO A 1 82 ? -5.516 -2.075 -17.568 1.00 64.56 82 PRO A CA 1
ATOM 683 C C . PRO A 1 82 ? -4.143 -2.703 -17.293 1.00 64.56 82 PRO A C 1
ATOM 685 O O . PRO A 1 82 ? -3.139 -2.250 -17.848 1.00 64.56 82 PRO A O 1
ATOM 688 N N . GLY A 1 83 ? -4.097 -3.703 -16.404 1.00 59.97 83 GLY A N 1
ATOM 689 C CA . GLY A 1 83 ? -2.842 -4.305 -15.956 1.00 59.97 83 GLY A CA 1
ATOM 690 C C . GLY A 1 83 ? -1.995 -4.826 -17.119 1.00 59.97 83 GLY A C 1
ATOM 691 O O . GLY A 1 83 ? -2.505 -5.500 -18.020 1.00 59.97 83 GLY A O 1
ATOM 692 N N . ARG A 1 84 ? -0.691 -4.514 -17.110 1.00 49.84 84 ARG A N 1
ATOM 693 C CA . ARG A 1 84 ? 0.260 -5.103 -18.061 1.00 49.84 84 ARG A CA 1
ATOM 694 C C . ARG A 1 84 ? 0.469 -6.586 -17.715 1.00 49.84 84 ARG A C 1
ATOM 696 O O . ARG A 1 84 ? 0.568 -6.909 -16.532 1.00 49.84 84 ARG A O 1
ATOM 703 N N . PRO A 1 85 ? 0.529 -7.495 -18.704 1.00 51.81 85 PRO A N 1
ATOM 704 C CA . PRO A 1 85 ? 1.021 -8.848 -18.463 1.00 51.81 85 PRO A CA 1
ATOM 705 C C . PRO A 1 85 ? 2.465 -8.781 -17.946 1.00 51.81 85 PRO A C 1
ATOM 707 O O . PRO A 1 85 ? 3.230 -7.949 -18.435 1.00 51.81 85 PRO A O 1
ATOM 710 N N . LEU A 1 86 ? 2.798 -9.634 -16.971 1.00 50.75 86 LEU A N 1
ATOM 711 C CA . LEU A 1 86 ? 4.176 -9.885 -16.533 1.00 50.75 86 LEU A CA 1
ATOM 712 C C . LEU A 1 86 ? 5.012 -10.479 -17.673 1.00 50.75 86 LEU A C 1
ATOM 714 O O . LEU A 1 86 ? 4.454 -11.329 -18.410 1.00 50.75 86 LEU A O 1
#